Protein AF-A0A8H5FHB3-F1 (afdb_monomer)

Secondary structure (DSSP, 8-state):
---HHHHHHHHHHHHHHHHHHHHHHHHHHHHTTPPPPHHHHHHHHTTT--HHHHHHHHHHHH-SSHHHHHHHHHHHTT---

Radius of gyration: 16.35 Å; Cα contacts (8 Å, |Δi|>4): 27; chains: 1; bounding box: 37×35×41 Å

Foldseek 3Di:
DPPPLVVLVVVVVVLCVVCVVVVVVVVVCVVVVHDDDPVNVVCVVPSVPCVLSVVLSVQCVPDPDNVVSVVVSVVVVVPDD

Sequence (81 aa):
MAPPLEVLKKALSALKKKHRTRAEKLRQKLAKKEKRSEEDEAWLDGEANLVDEERVIDKLGNASDYEREIGRLDEEDVAWP

Solvent-accessible surface area (backbone atoms only — not comparable to full-atom values): 4901 Å² total; per-residue (Å²): 132,77,58,71,66,58,52,50,55,51,50,53,52,52,51,54,56,71,48,39,67,60,53,53,51,51,52,54,38,50,76,69,69,49,83,80,51,71,68,59,48,56,37,50,74,43,86,63,52,53,62,64,64,51,50,52,52,50,53,51,70,71,43,94,50,53,72,66,49,51,64,49,52,68,57,57,75,73,72,70,133

Structure (mmCIF, N/CA/C/O backbone):
data_AF-A0A8H5FHB3-F1
#
_entry.id   AF-A0A8H5FHB3-F1
#
loop_
_atom_site.group_PDB
_atom_site.id
_atom_site.type_symbol
_atom_site.label_atom_id
_atom_site.label_alt_id
_atom_site.label_comp_id
_atom_site.label_asym_id
_atom_site.label_entity_id
_atom_site.label_seq_id
_atom_site.pdbx_PDB_ins_code
_atom_site.Cartn_x
_atom_site.Cartn_y
_atom_site.Cartn_z
_atom_site.occupancy
_atom_site.B_iso_or_equiv
_atom_site.auth_seq_id
_atom_site.auth_comp_id
_atom_site.auth_asym_id
_atom_site.auth_atom_id
_atom_site.pdbx_PDB_model_num
ATOM 1 N N . MET A 1 1 ? 12.694 12.737 -21.610 1.00 45.91 1 MET A N 1
ATOM 2 C CA . MET A 1 1 ? 11.741 11.781 -21.002 1.00 45.91 1 MET A CA 1
ATOM 3 C C . MET A 1 1 ? 12.373 11.245 -19.730 1.00 45.91 1 MET A C 1
ATOM 5 O O . MET A 1 1 ? 13.572 11.003 -19.747 1.00 45.91 1 MET A O 1
ATOM 9 N N . ALA A 1 2 ? 11.628 11.146 -18.627 1.00 52.34 2 ALA A N 1
ATOM 10 C CA . ALA A 1 2 ? 12.133 10.442 -17.446 1.00 52.34 2 ALA A CA 1
ATOM 11 C C . ALA A 1 2 ? 12.225 8.935 -17.762 1.00 52.34 2 ALA A C 1
ATOM 13 O O . ALA A 1 2 ? 11.414 8.467 -18.567 1.00 52.34 2 ALA A O 1
ATOM 14 N N . PRO A 1 3 ? 13.169 8.184 -17.165 1.00 68.06 3 PRO A N 1
ATOM 15 C CA . PRO A 1 3 ? 13.214 6.732 -17.321 1.00 68.06 3 PRO A CA 1
ATOM 16 C C . PRO A 1 3 ? 11.852 6.122 -16.942 1.00 68.06 3 PRO A C 1
ATOM 18 O O . PRO A 1 3 ? 11.246 6.611 -15.983 1.00 68.06 3 PRO A O 1
ATOM 21 N N . PRO A 1 4 ? 11.361 5.078 -17.633 1.00 81.44 4 PRO A N 1
ATOM 22 C CA . PRO A 1 4 ? 10.067 4.447 -17.342 1.00 81.44 4 PRO A CA 1
ATOM 23 C C . PRO A 1 4 ? 9.851 4.136 -15.851 1.00 81.44 4 PRO A C 1
ATOM 25 O O . PRO A 1 4 ? 8.799 4.444 -15.293 1.00 81.44 4 PRO A O 1
ATOM 28 N N . LEU A 1 5 ? 10.895 3.663 -15.167 1.00 85.50 5 LEU A N 1
ATOM 29 C CA . LEU A 1 5 ? 10.878 3.393 -13.730 1.00 85.50 5 LEU A CA 1
ATOM 30 C C . LEU A 1 5 ? 10.606 4.640 -12.865 1.00 85.50 5 LEU A C 1
ATOM 32 O O . LEU A 1 5 ? 9.893 4.567 -11.867 1.00 85.50 5 LEU A O 1
ATOM 36 N N . GLU A 1 6 ? 11.137 5.805 -13.235 1.00 88.25 6 GLU A N 1
ATOM 37 C CA . GLU A 1 6 ? 10.907 7.049 -12.489 1.00 88.25 6 GLU A CA 1
ATOM 38 C C . GLU A 1 6 ? 9.465 7.545 -12.637 1.00 88.25 6 GLU A C 1
ATOM 40 O O . GLU A 1 6 ? 8.917 8.168 -11.722 1.00 88.25 6 GLU A O 1
ATOM 45 N N . VAL A 1 7 ? 8.820 7.249 -13.768 1.00 90.75 7 VAL A N 1
ATOM 46 C CA . VAL A 1 7 ? 7.385 7.502 -13.951 1.00 90.75 7 VAL A CA 1
ATOM 47 C C . VAL A 1 7 ? 6.569 6.576 -13.046 1.00 90.75 7 VAL A C 1
ATOM 49 O O . VAL A 1 7 ? 5.684 7.063 -12.340 1.00 90.75 7 VAL A O 1
ATOM 52 N N . LEU A 1 8 ? 6.911 5.285 -12.987 1.00 90.88 8 LEU A N 1
ATOM 53 C CA . LEU A 1 8 ? 6.247 4.306 -12.115 1.00 90.88 8 LEU A CA 1
ATOM 54 C C . LEU A 1 8 ? 6.387 4.662 -10.628 1.00 90.88 8 LEU A C 1
ATOM 56 O O . LEU A 1 8 ? 5.388 4.720 -9.912 1.00 90.88 8 LEU A O 1
ATOM 60 N N . LYS A 1 9 ? 7.592 5.022 -10.167 1.00 93.00 9 LYS A N 1
ATOM 61 C CA . LYS A 1 9 ? 7.822 5.494 -8.786 1.00 93.00 9 LYS A CA 1
ATOM 62 C C . LYS A 1 9 ? 6.963 6.711 -8.440 1.00 93.00 9 LYS A C 1
ATOM 64 O O . LYS A 1 9 ? 6.393 6.789 -7.348 1.00 93.00 9 LYS A O 1
ATOM 69 N N . LYS A 1 10 ? 6.846 7.672 -9.364 1.00 94.56 10 LYS A N 1
ATOM 70 C CA . LYS A 1 10 ? 5.987 8.854 -9.178 1.00 94.56 10 LYS A CA 1
ATOM 71 C C . LYS A 1 10 ? 4.510 8.477 -9.115 1.00 94.56 10 LYS A C 1
ATOM 73 O O . LYS A 1 10 ? 3.808 8.999 -8.247 1.00 94.56 10 LYS A O 1
ATOM 78 N N . ALA A 1 11 ? 4.054 7.579 -9.986 1.00 93.69 11 ALA A N 1
ATOM 79 C CA . ALA A 1 11 ? 2.678 7.091 -9.995 1.00 93.69 11 ALA A CA 1
ATOM 80 C C . ALA A 1 11 ? 2.328 6.372 -8.683 1.00 93.69 11 ALA A C 1
ATOM 82 O O . ALA A 1 11 ? 1.343 6.734 -8.039 1.00 93.69 11 ALA A O 1
ATOM 83 N N . LEU A 1 12 ? 3.188 5.463 -8.210 1.00 94.88 12 LEU A N 1
ATOM 84 C CA . LEU A 1 12 ? 3.017 4.789 -6.920 1.00 94.88 12 LEU A CA 1
ATOM 85 C C . LEU A 1 12 ? 2.997 5.792 -5.754 1.00 94.88 12 LEU A C 1
ATOM 87 O O . LEU A 1 12 ? 2.158 5.701 -4.859 1.00 94.88 12 LEU A O 1
ATOM 91 N N . SER A 1 13 ? 3.874 6.801 -5.768 1.00 95.88 13 SER A N 1
ATOM 92 C CA . SER A 1 13 ? 3.856 7.864 -4.753 1.00 95.88 13 SER A CA 1
ATOM 93 C C . SER A 1 13 ? 2.535 8.642 -4.749 1.00 95.88 13 SER A C 1
ATOM 95 O O . SER A 1 13 ? 2.001 8.954 -3.681 1.00 95.88 13 SER A O 1
ATOM 97 N N . ALA A 1 14 ? 1.987 8.953 -5.926 1.00 95.75 14 ALA A N 1
ATOM 98 C CA . ALA A 1 14 ? 0.693 9.616 -6.049 1.00 95.75 14 ALA A CA 1
ATOM 99 C C . ALA A 1 14 ? -0.453 8.729 -5.536 1.00 95.75 14 ALA A C 1
ATOM 101 O O . ALA A 1 14 ? -1.319 9.218 -4.808 1.00 95.75 14 ALA A O 1
ATOM 102 N N . LEU A 1 15 ? -0.412 7.428 -5.832 1.00 94.69 15 LEU A N 1
ATOM 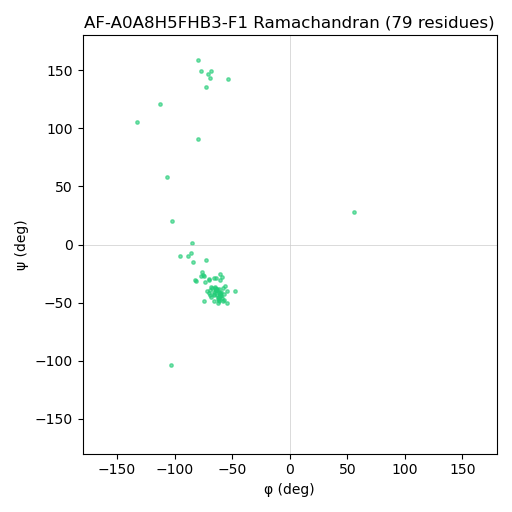103 C CA . LEU A 1 15 ? -1.388 6.459 -5.344 1.00 94.69 15 LEU A CA 1
ATOM 104 C C . LEU A 1 15 ? -1.358 6.371 -3.812 1.00 94.69 15 LEU A C 1
ATOM 106 O O . LEU A 1 15 ? -2.372 6.624 -3.163 1.00 94.69 15 LEU A O 1
ATOM 110 N N . LYS A 1 16 ? -0.180 6.196 -3.198 1.00 95.06 16 LYS A N 1
ATOM 111 C CA . LYS A 1 16 ? -0.026 6.226 -1.728 1.00 95.06 16 LYS A CA 1
ATOM 112 C C . LYS A 1 16 ? -0.583 7.508 -1.104 1.00 95.06 16 LYS A C 1
ATOM 114 O O . LYS A 1 16 ? -1.225 7.464 -0.0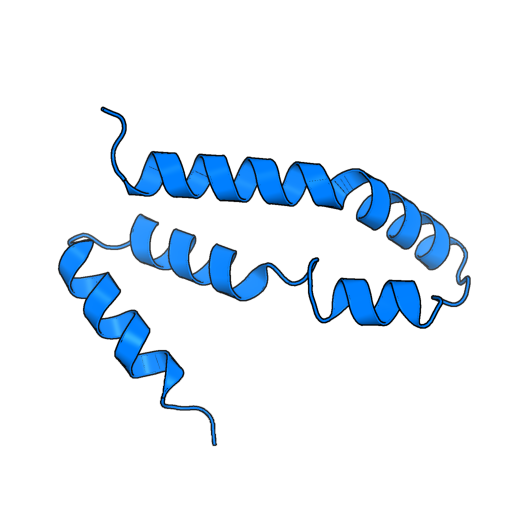55 1.00 95.06 16 LYS A O 1
ATOM 119 N N . LYS A 1 17 ? -0.375 8.663 -1.747 1.00 95.88 17 LYS A N 1
ATOM 120 C CA . LYS A 1 17 ? -0.929 9.947 -1.279 1.00 95.88 17 LYS A CA 1
ATOM 121 C C . LYS A 1 17 ? -2.457 9.966 -1.314 1.00 95.88 17 LYS A C 1
ATOM 123 O O . LYS A 1 17 ? -3.048 10.483 -0.370 1.00 95.88 17 LYS A O 1
ATOM 128 N N . LYS A 1 18 ? -3.086 9.380 -2.338 1.00 94.75 18 LYS A N 1
ATOM 129 C CA . LYS A 1 18 ? -4.552 9.251 -2.435 1.00 94.75 18 LYS A 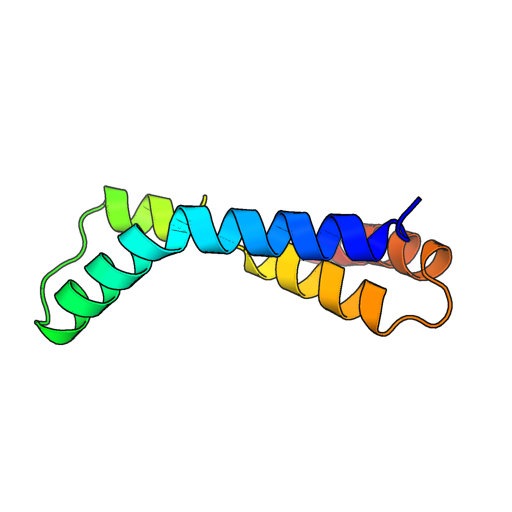CA 1
ATOM 130 C C . LYS A 1 18 ? -5.127 8.465 -1.251 1.00 94.75 18 LYS A C 1
ATOM 132 O O . LYS A 1 18 ? -6.138 8.867 -0.683 1.00 94.75 18 LYS A O 1
ATOM 137 N N . HIS A 1 19 ? -4.450 7.394 -0.836 1.00 94.38 19 HIS A N 1
ATOM 138 C CA . HIS A 1 19 ? -4.899 6.531 0.263 1.00 94.38 19 HIS A CA 1
ATOM 139 C C . HIS A 1 19 ? -4.510 7.048 1.663 1.00 94.38 19 HIS A C 1
ATOM 141 O O . HIS A 1 19 ? -5.091 6.627 2.668 1.00 94.38 19 HIS A O 1
ATOM 147 N N . ARG A 1 20 ? -3.580 8.011 1.751 1.00 94.25 20 ARG A N 1
ATOM 148 C CA . ARG A 1 20 ? -2.982 8.490 3.009 1.00 94.25 20 ARG A CA 1
ATOM 149 C C . ARG A 1 20 ? -4.004 8.948 4.047 1.00 94.25 20 ARG A C 1
ATOM 151 O O . ARG A 1 20 ? -3.941 8.503 5.188 1.00 94.25 20 ARG A O 1
ATOM 158 N N . THR A 1 21 ? -4.949 9.809 3.674 1.00 95.50 21 THR A N 1
ATOM 159 C CA . THR A 1 21 ? -5.921 10.361 4.634 1.00 95.50 21 THR A CA 1
ATOM 160 C C . THR A 1 21 ? -6.817 9.276 5.232 1.00 95.50 21 THR A C 1
ATOM 162 O O . THR A 1 21 ? -7.110 9.312 6.427 1.00 95.50 21 THR A O 1
ATOM 165 N N . ARG A 1 22 ? -7.246 8.292 4.431 1.00 95.06 22 ARG A N 1
ATOM 166 C CA . ARG A 1 22 ? -8.065 7.171 4.920 1.00 95.06 22 ARG A CA 1
ATOM 167 C C . ARG A 1 22 ? -7.243 6.236 5.811 1.00 95.06 22 ARG A C 1
ATOM 169 O O . ARG A 1 22 ? -7.706 5.883 6.893 1.00 95.06 22 ARG A O 1
ATOM 176 N N . ALA A 1 23 ? -5.998 5.947 5.431 1.00 94.50 23 ALA A N 1
ATOM 177 C CA . ALA A 1 23 ? -5.071 5.169 6.252 1.00 94.50 23 ALA A CA 1
ATOM 178 C C . ALA A 1 23 ? -4.778 5.838 7.610 1.00 94.50 23 ALA A C 1
ATOM 180 O O . ALA A 1 23 ? -4.788 5.174 8.646 1.00 94.50 23 ALA A O 1
ATOM 181 N N . GLU A 1 24 ? -4.558 7.156 7.638 1.00 95.81 24 GLU A N 1
ATOM 182 C CA . GLU A 1 24 ? -4.333 7.915 8.877 1.00 95.81 24 GLU A CA 1
ATOM 183 C C . GLU A 1 24 ? -5.556 7.868 9.803 1.00 95.81 24 GLU A C 1
ATOM 185 O O . GLU A 1 24 ? -5.408 7.606 10.999 1.00 95.81 24 GLU A O 1
ATOM 190 N N . LYS A 1 25 ? -6.768 8.031 9.257 1.00 95.12 25 LYS A N 1
ATOM 191 C CA . LYS A 1 25 ? -8.013 7.869 10.026 1.00 95.12 25 LYS A CA 1
ATOM 192 C C . LYS A 1 25 ? -8.133 6.463 10.612 1.00 95.12 25 LYS A C 1
ATOM 194 O O . LYS A 1 25 ? -8.453 6.324 11.790 1.00 95.12 25 LYS A O 1
ATOM 199 N N . LEU A 1 26 ? -7.832 5.426 9.831 1.00 95.06 26 LEU A N 1
ATOM 200 C CA . LEU A 1 26 ? -7.874 4.042 10.309 1.00 95.06 26 LEU A CA 1
ATOM 201 C C . LEU A 1 26 ? -6.861 3.768 11.420 1.00 95.06 26 LEU A C 1
ATOM 203 O O . LEU A 1 26 ? -7.198 3.110 12.402 1.00 95.06 26 LEU A O 1
ATOM 207 N N . ARG A 1 27 ? -5.652 4.329 11.328 1.00 95.31 27 ARG A N 1
ATOM 208 C CA . ARG A 1 27 ? -4.650 4.247 12.402 1.00 95.31 27 ARG A CA 1
ATOM 209 C C . ARG A 1 27 ? -5.123 4.930 13.686 1.00 95.31 27 ARG A C 1
ATOM 211 O O . ARG A 1 27 ? -4.886 4.404 14.769 1.00 95.31 27 ARG A O 1
ATOM 218 N N . GLN A 1 28 ? -5.821 6.063 13.581 1.00 95.88 28 GLN A N 1
ATOM 219 C CA . GLN A 1 28 ? -6.419 6.729 14.744 1.00 95.88 28 GLN A CA 1
ATOM 220 C C . GLN A 1 28 ? -7.534 5.888 15.380 1.00 95.88 28 GLN A C 1
ATOM 222 O O . GLN A 1 28 ? -7.557 5.754 16.603 1.00 95.88 28 GLN A O 1
ATOM 227 N N . LYS A 1 29 ? -8.422 5.288 14.572 1.00 94.62 29 LYS A N 1
ATOM 228 C CA . LYS A 1 29 ? -9.447 4.342 15.056 1.00 94.62 29 LYS A CA 1
ATOM 229 C C . LYS A 1 29 ? -8.803 3.142 15.762 1.00 94.62 29 LYS A C 1
ATOM 231 O O . LYS A 1 29 ? -9.186 2.796 16.877 1.00 94.62 29 LYS A O 1
ATOM 236 N N . LEU A 1 30 ? -7.762 2.564 15.156 1.00 93.81 30 LEU A N 1
ATOM 237 C CA . LEU A 1 30 ? -7.011 1.437 15.713 1.00 93.81 30 LEU A CA 1
ATOM 238 C C . LEU A 1 30 ? -6.363 1.788 17.059 1.00 93.81 30 LEU A C 1
ATOM 240 O O . LEU A 1 30 ? -6.462 1.011 18.005 1.00 93.81 30 LEU A O 1
ATOM 244 N N . ALA A 1 31 ? -5.754 2.973 17.178 1.00 95.50 31 ALA A N 1
ATOM 245 C CA . ALA A 1 31 ? -5.169 3.448 18.435 1.00 95.50 31 ALA A CA 1
ATOM 246 C C . ALA A 1 31 ? -6.213 3.577 19.559 1.00 95.50 31 ALA A C 1
ATOM 248 O O . ALA A 1 31 ? -5.901 3.360 20.729 1.00 95.50 31 ALA A O 1
ATOM 249 N N . LYS A 1 32 ? -7.466 3.876 19.201 1.00 96.12 32 LYS A N 1
ATOM 250 C CA . LYS A 1 32 ? -8.614 3.915 20.118 1.00 96.12 32 LYS A CA 1
ATOM 251 C C . LYS A 1 32 ? -9.271 2.548 20.342 1.00 96.12 32 LYS A C 1
ATOM 253 O O . LYS A 1 32 ? -10.245 2.469 21.083 1.00 96.12 32 LYS A O 1
ATOM 258 N N . LYS A 1 33 ? -8.746 1.477 19.731 1.00 94.75 33 LYS A N 1
ATOM 259 C CA . LYS A 1 33 ? -9.328 0.121 19.729 1.00 94.75 33 LYS A CA 1
ATOM 260 C C . LYS A 1 33 ? -10.768 0.086 19.202 1.00 94.75 33 LYS A C 1
ATOM 262 O O . LYS A 1 33 ? -11.556 -0.778 19.585 1.00 94.75 33 LYS A O 1
ATOM 267 N N . GLU A 1 34 ? -11.118 1.030 18.334 1.00 94.50 34 GLU A N 1
ATOM 268 C CA . GLU A 1 34 ? -12.405 1.028 17.649 1.00 94.50 34 GLU A CA 1
ATOM 269 C C . GLU A 1 34 ? -12.435 -0.100 16.611 1.00 94.50 34 GLU A C 1
ATOM 271 O O . GLU A 1 34 ? -11.417 -0.434 15.997 1.00 94.50 34 GLU A O 1
ATOM 276 N N . LYS A 1 35 ? -13.614 -0.694 16.405 1.00 91.38 35 LYS A N 1
ATOM 277 C CA . LYS A 1 35 ? -13.806 -1.697 15.353 1.00 91.38 35 LYS A CA 1
ATOM 278 C C . LYS A 1 35 ? -13.723 -1.037 13.976 1.00 91.38 35 LYS A C 1
ATOM 280 O O . LYS A 1 35 ? -14.193 0.086 13.786 1.00 91.38 35 LYS A O 1
ATOM 285 N N . ARG A 1 36 ? -13.147 -1.753 13.012 1.00 91.25 36 ARG A N 1
ATOM 286 C CA . ARG A 1 36 ? -13.209 -1.378 11.595 1.00 91.25 36 ARG A CA 1
ATOM 287 C C . ARG A 1 36 ? -14.587 -1.731 11.039 1.00 91.25 36 ARG A C 1
ATOM 289 O O . ARG A 1 36 ? -15.225 -2.661 11.527 1.00 91.25 36 ARG A O 1
ATOM 296 N N . SER A 1 37 ? -15.057 -0.955 10.066 1.00 94.19 37 SER A N 1
ATOM 297 C CA . SER A 1 37 ? -16.226 -1.335 9.273 1.00 94.19 37 SER A CA 1
ATOM 298 C C . SER A 1 37 ? -15.819 -2.345 8.203 1.00 94.19 37 SER A C 1
ATOM 300 O O . SER A 1 37 ? -14.660 -2.378 7.799 1.00 94.19 37 SER A O 1
ATOM 302 N N . GLU A 1 38 ? -16.785 -3.105 7.690 1.00 95.81 38 GLU A N 1
ATOM 303 C CA . GLU A 1 38 ? -16.579 -3.995 6.536 1.00 95.81 38 GLU A CA 1
ATOM 304 C C . GLU A 1 38 ? -16.035 -3.230 5.320 1.00 95.81 38 GLU A C 1
ATOM 306 O O . GLU A 1 38 ? -15.169 -3.719 4.608 1.00 95.81 38 GLU A O 1
ATOM 311 N N . GLU A 1 39 ? -16.473 -1.983 5.123 1.00 95.38 39 GLU A N 1
ATOM 312 C CA . GLU A 1 39 ? -15.959 -1.112 4.062 1.00 95.38 39 GLU A CA 1
ATOM 313 C C . GLU A 1 39 ? -14.472 -0.770 4.250 1.00 95.38 39 GLU A C 1
ATOM 315 O O . GLU A 1 39 ? -13.711 -0.715 3.286 1.00 95.38 39 GLU A O 1
ATOM 320 N N . ASP A 1 40 ? -14.047 -0.532 5.494 1.00 94.75 40 ASP A N 1
ATOM 321 C CA . ASP A 1 40 ? -12.647 -0.261 5.807 1.00 94.75 40 ASP A CA 1
ATOM 322 C C . ASP A 1 40 ? -11.782 -1.521 5.626 1.00 94.75 40 ASP A C 1
ATOM 324 O O . ASP A 1 40 ? -10.617 -1.394 5.262 1.00 94.75 40 ASP A O 1
ATOM 328 N N . GLU A 1 41 ? -12.335 -2.719 5.837 1.00 94.25 41 GLU A N 1
ATOM 329 C CA . GLU A 1 41 ? -11.646 -3.993 5.582 1.00 94.25 41 GLU A CA 1
ATOM 330 C C . GLU A 1 41 ? -11.549 -4.301 4.086 1.00 94.25 41 GLU A C 1
ATOM 332 O O . GLU A 1 41 ? -10.445 -4.492 3.586 1.00 94.25 41 GLU A O 1
ATOM 337 N N . ALA A 1 42 ? -12.651 -4.199 3.341 1.00 96.25 42 ALA A N 1
ATOM 338 C CA . ALA A 1 42 ? -12.647 -4.372 1.888 1.00 96.25 42 ALA A CA 1
ATOM 339 C C . ALA A 1 42 ? -11.691 -3.390 1.188 1.00 96.25 42 ALA A C 1
ATOM 341 O O . ALA A 1 42 ? -11.012 -3.739 0.222 1.00 96.25 42 ALA A O 1
ATOM 342 N N . TRP A 1 43 ? -11.601 -2.155 1.690 1.00 96.38 43 TRP A N 1
ATOM 343 C CA . TRP A 1 43 ? -10.646 -1.176 1.180 1.00 96.38 43 TRP A CA 1
ATOM 344 C C . TRP A 1 43 ? -9.188 -1.538 1.498 1.00 96.38 43 TRP A C 1
ATOM 346 O O . TRP A 1 43 ? -8.317 -1.276 0.671 1.00 96.38 43 TRP A O 1
ATOM 356 N N . LEU A 1 44 ? -8.913 -2.119 2.673 1.00 94.31 44 LEU A N 1
ATOM 357 C CA . LEU A 1 44 ? -7.572 -2.572 3.060 1.00 94.31 44 LEU A CA 1
ATOM 358 C C . LEU A 1 44 ? -7.108 -3.779 2.244 1.00 94.31 44 LEU A C 1
ATOM 360 O O . LEU A 1 44 ? -5.939 -3.814 1.875 1.00 94.31 44 LEU A O 1
ATOM 364 N N . ASP A 1 45 ? -8.009 -4.718 1.963 1.00 93.50 45 ASP A N 1
ATOM 365 C CA . ASP A 1 45 ? -7.700 -5.934 1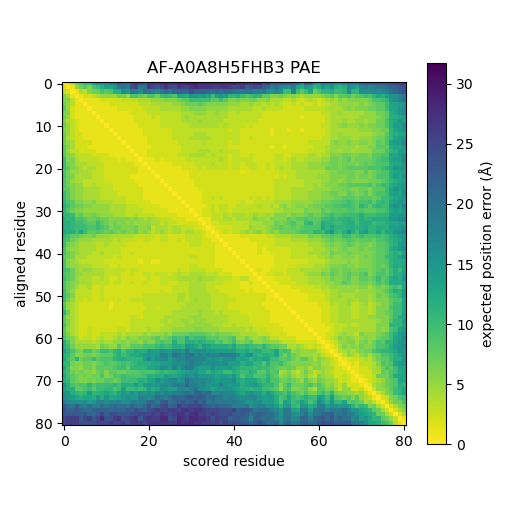.203 1.00 93.50 45 ASP A CA 1
ATOM 366 C C . ASP A 1 45 ? -7.600 -5.666 -0.309 1.00 93.50 45 ASP A C 1
ATOM 368 O O . ASP A 1 45 ? -6.887 -6.372 -1.019 1.00 93.50 45 ASP A O 1
ATOM 372 N N . GLY A 1 46 ? -8.302 -4.635 -0.795 1.00 93.69 46 GLY A N 1
ATOM 373 C CA . GLY A 1 46 ? -8.309 -4.214 -2.193 1.00 93.69 46 GLY A CA 1
ATOM 374 C C . GLY A 1 46 ? -7.466 -2.966 -2.444 1.00 93.69 46 GLY A C 1
ATOM 375 O O . GLY A 1 46 ? -6.246 -3.016 -2.507 1.00 93.69 46 GLY A O 1
ATOM 376 N N . GLU A 1 47 ? -8.123 -1.817 -2.620 1.00 91.69 47 GLU A N 1
ATOM 377 C CA . GLU A 1 47 ? -7.492 -0.606 -3.172 1.00 91.69 47 GLU A CA 1
ATOM 378 C C . GLU A 1 47 ? -6.284 -0.065 -2.389 1.00 91.69 47 GLU A C 1
ATOM 380 O O . GLU A 1 47 ? -5.446 0.632 -2.960 1.00 91.69 47 GLU A O 1
ATOM 385 N N . ALA A 1 48 ? -6.218 -0.290 -1.076 1.00 92.81 48 ALA A N 1
ATOM 386 C CA . ALA A 1 48 ? -5.090 0.158 -0.263 1.00 92.81 48 ALA A CA 1
ATOM 387 C C . ALA A 1 48 ? -3.949 -0.861 -0.193 1.00 92.81 48 ALA A C 1
ATOM 389 O O . ALA A 1 48 ? -2.879 -0.522 0.327 1.00 92.81 48 ALA A O 1
ATOM 390 N N . ASN A 1 49 ? -4.168 -2.082 -0.681 1.00 94.44 49 ASN A N 1
ATOM 391 C CA . ASN A 1 49 ? -3.151 -3.112 -0.751 1.00 94.44 49 ASN A CA 1
ATOM 392 C C . ASN A 1 49 ? -2.258 -2.857 -1.967 1.00 94.44 49 ASN A C 1
ATOM 394 O O . ASN A 1 49 ? -2.546 -3.306 -3.066 1.00 94.44 49 ASN A O 1
ATOM 398 N N . LEU A 1 50 ? -1.185 -2.095 -1.754 1.00 93.81 50 LEU A N 1
ATOM 399 C CA . LEU A 1 50 ? -0.227 -1.727 -2.802 1.00 93.81 50 LEU A CA 1
ATOM 400 C C . LEU A 1 50 ? 1.064 -2.560 -2.745 1.00 93.81 50 LEU A C 1
ATOM 402 O O . LEU A 1 50 ? 2.122 -2.098 -3.179 1.00 93.81 50 LEU A O 1
ATOM 406 N N . VAL A 1 51 ? 1.018 -3.728 -2.095 1.00 91.56 51 VAL A N 1
ATOM 407 C CA . VAL A 1 51 ? 2.207 -4.548 -1.817 1.00 91.56 51 VAL A CA 1
ATOM 408 C C . VAL A 1 51 ? 2.841 -5.048 -3.112 1.00 91.56 51 VAL A C 1
ATOM 410 O O . VAL A 1 51 ? 4.067 -5.012 -3.241 1.00 91.56 51 VAL A O 1
ATOM 413 N N . ASP A 1 52 ? 2.029 -5.453 -4.086 1.00 89.62 52 ASP A N 1
ATOM 414 C CA . ASP A 1 52 ? 2.525 -5.970 -5.359 1.00 89.62 52 ASP A CA 1
ATOM 415 C C . ASP A 1 52 ? 3.170 -4.859 -6.194 1.00 89.62 52 ASP A C 1
ATOM 417 O O . ASP A 1 52 ? 4.290 -5.019 -6.684 1.00 89.62 52 ASP A O 1
ATOM 421 N N . GLU A 1 53 ? 2.553 -3.676 -6.268 1.00 91.38 53 GLU A N 1
ATOM 422 C CA . GLU A 1 53 ? 3.131 -2.524 -6.964 1.00 91.38 53 GLU A CA 1
ATOM 423 C C . GLU A 1 53 ? 4.432 -2.043 -6.308 1.00 91.38 53 GLU A C 1
ATOM 425 O O . GLU A 1 53 ? 5.376 -1.656 -7.004 1.00 91.38 53 GLU A O 1
ATOM 430 N N . GLU A 1 54 ? 4.506 -2.063 -4.972 1.00 92.56 54 GLU A N 1
ATOM 431 C CA . GLU A 1 54 ? 5.740 -1.781 -4.235 1.00 92.56 54 GLU A CA 1
ATOM 432 C C . GLU A 1 54 ? 6.833 -2.804 -4.565 1.00 92.56 54 GLU A C 1
ATOM 434 O O . GLU A 1 54 ? 7.962 -2.407 -4.872 1.00 92.56 54 GLU A O 1
ATOM 439 N N . ARG A 1 55 ? 6.497 -4.099 -4.552 1.00 90.31 55 ARG A N 1
ATOM 440 C CA . AR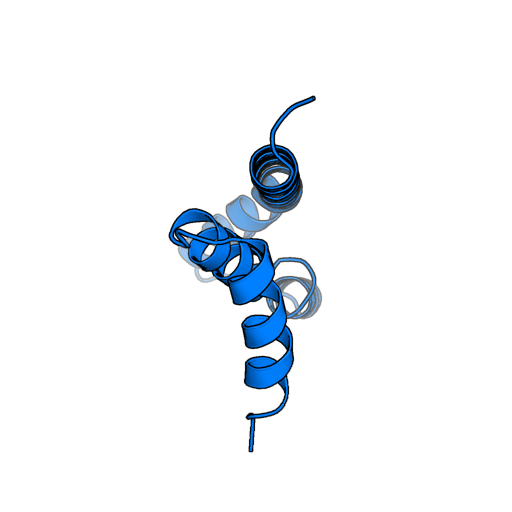G A 1 55 ? 7.426 -5.199 -4.844 1.00 90.31 55 ARG A CA 1
ATOM 441 C C . ARG A 1 55 ? 7.965 -5.124 -6.270 1.00 90.31 55 ARG A C 1
ATOM 443 O O . ARG A 1 55 ? 9.170 -5.273 -6.470 1.00 90.31 55 ARG A O 1
ATOM 450 N N . VAL A 1 56 ? 7.100 -4.878 -7.251 1.00 88.69 56 VAL A N 1
ATOM 451 C CA . VAL A 1 56 ? 7.487 -4.740 -8.662 1.00 88.69 56 VAL A CA 1
ATOM 452 C C . VAL A 1 56 ? 8.444 -3.563 -8.840 1.00 88.69 56 VAL A C 1
ATOM 454 O O . VAL A 1 56 ? 9.512 -3.720 -9.429 1.00 88.69 56 VAL A O 1
ATOM 457 N N . ILE A 1 57 ? 8.116 -2.390 -8.292 1.00 89.75 57 ILE A N 1
ATOM 458 C CA . ILE A 1 57 ? 8.972 -1.202 -8.422 1.00 89.75 57 ILE A CA 1
ATOM 459 C C . ILE A 1 57 ? 10.325 -1.393 -7.727 1.00 89.75 57 ILE A C 1
ATOM 461 O O . ILE A 1 57 ? 11.337 -0.924 -8.254 1.00 89.75 57 ILE A O 1
ATOM 465 N N . ASP A 1 58 ? 10.364 -2.067 -6.577 1.00 88.81 58 ASP A N 1
ATOM 466 C CA . ASP A 1 58 ? 11.614 -2.360 -5.872 1.00 88.81 58 ASP A CA 1
ATOM 467 C C . ASP A 1 58 ? 12.509 -3.317 -6.673 1.00 88.81 58 ASP A C 1
ATOM 469 O O . ASP A 1 58 ? 13.677 -3.012 -6.924 1.00 88.81 58 ASP A O 1
ATOM 473 N N . LYS A 1 59 ? 11.950 -4.4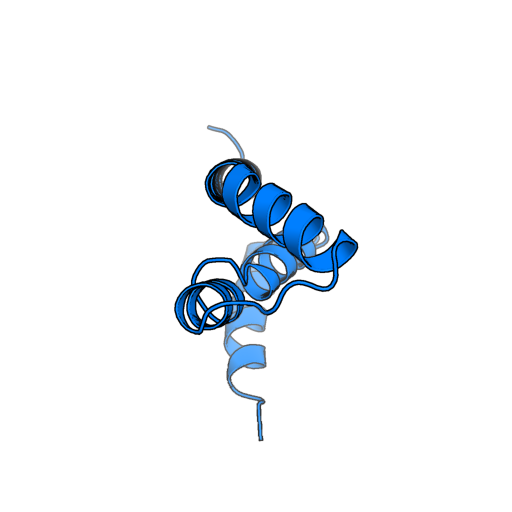24 -7.180 1.00 86.50 59 LYS A N 1
A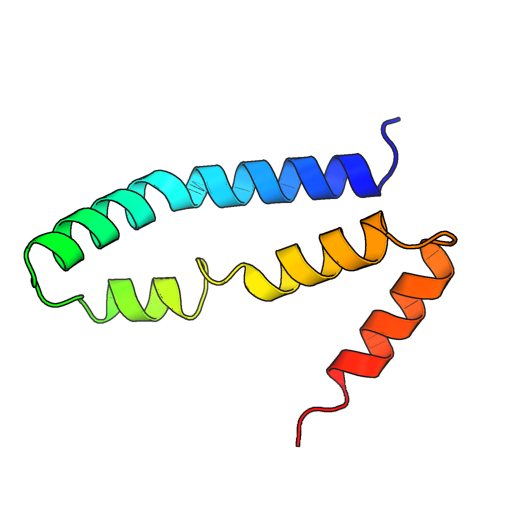TOM 474 C CA . LYS A 1 59 ? 12.683 -5.369 -8.038 1.00 86.50 59 LYS A CA 1
ATOM 475 C C . LYS A 1 59 ? 13.242 -4.696 -9.288 1.00 86.50 59 LYS A C 1
ATOM 477 O O . LYS A 1 59 ? 14.434 -4.803 -9.567 1.00 86.50 59 LYS A O 1
ATOM 482 N N . LEU A 1 60 ? 12.408 -3.932 -9.994 1.00 86.19 60 LEU A N 1
ATOM 483 C CA . LEU A 1 60 ? 12.819 -3.201 -11.195 1.00 86.19 60 LEU A CA 1
ATOM 484 C C . LEU A 1 60 ? 13.846 -2.101 -10.891 1.00 86.19 60 LEU A C 1
ATOM 486 O O . LEU A 1 60 ? 14.666 -1.778 -11.747 1.00 86.19 60 LEU A O 1
ATOM 490 N N . GLY A 1 61 ? 13.819 -1.521 -9.688 1.00 85.50 61 GLY A N 1
ATOM 491 C CA . GLY A 1 61 ? 14.795 -0.526 -9.249 1.00 85.50 61 GLY A CA 1
ATOM 492 C C . GLY A 1 61 ? 16.163 -1.091 -8.892 1.00 85.50 61 GLY A C 1
ATOM 493 O O . GLY A 1 61 ? 17.154 -0.374 -9.027 1.00 85.50 61 GLY A O 1
ATOM 494 N N . ASN A 1 62 ? 16.219 -2.355 -8.480 1.00 83.38 62 ASN A N 1
ATOM 495 C CA . ASN A 1 62 ? 17.457 -3.048 -8.130 1.00 83.38 62 ASN A CA 1
ATOM 496 C C . ASN A 1 62 ? 18.035 -3.874 -9.296 1.00 83.38 62 ASN A C 1
ATOM 498 O O . ASN A 1 62 ? 19.173 -4.343 -9.218 1.00 83.38 62 ASN A O 1
ATOM 502 N N . ALA A 1 63 ? 17.284 -4.046 -10.387 1.00 82.44 63 ALA A N 1
ATOM 503 C CA . ALA A 1 63 ? 17.727 -4.777 -11.566 1.00 82.44 63 ALA A CA 1
ATOM 504 C C . ALA A 1 63 ? 18.780 -3.999 -12.372 1.00 82.44 63 ALA A C 1
ATOM 506 O O . ALA A 1 63 ? 18.632 -2.813 -12.663 1.00 82.44 63 ALA A O 1
ATOM 507 N N . SER A 1 64 ? 19.840 -4.693 -12.796 1.00 74.19 64 SER A N 1
ATOM 508 C CA . SER A 1 64 ? 20.825 -4.142 -13.742 1.00 74.19 64 SER A CA 1
ATOM 509 C C . SER A 1 64 ? 20.304 -4.109 -15.185 1.00 74.19 64 SER A C 1
ATOM 511 O O . SER A 1 64 ? 20.783 -3.313 -15.987 1.00 74.19 64 SER A O 1
ATOM 513 N N . ASP A 1 65 ? 19.329 -4.967 -15.501 1.00 79.31 65 ASP A N 1
ATOM 514 C CA . ASP A 1 65 ? 18.617 -5.036 -16.778 1.00 79.31 65 ASP A CA 1
ATOM 515 C C . ASP A 1 65 ? 17.112 -5.116 -16.499 1.00 79.31 65 ASP A C 1
ATOM 517 O O . ASP A 1 65 ? 16.589 -6.133 -16.040 1.00 79.31 65 ASP A O 1
ATOM 521 N N . TYR A 1 66 ? 16.439 -3.998 -16.744 1.00 71.88 66 TYR A N 1
ATOM 522 C CA . TYR A 1 66 ? 15.025 -3.798 -16.461 1.00 71.88 66 TYR A CA 1
ATOM 523 C C . TYR A 1 66 ? 14.109 -4.657 -17.349 1.00 71.88 66 TYR A C 1
ATOM 525 O O . TYR A 1 66 ? 13.099 -5.162 -16.867 1.00 71.88 66 TYR A O 1
ATOM 533 N N . GLU A 1 67 ? 14.451 -4.857 -18.626 1.00 73.94 67 GLU A N 1
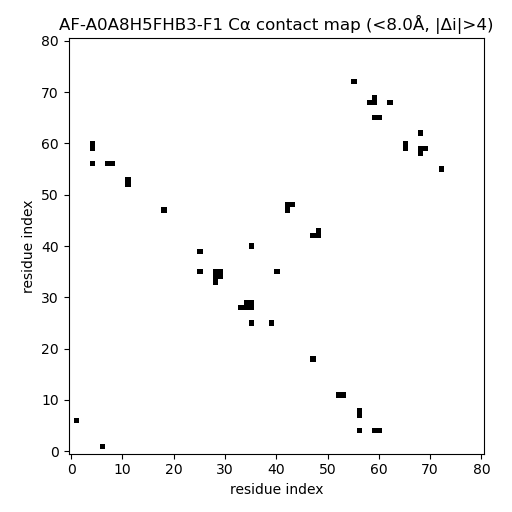ATOM 534 C CA . GLU A 1 67 ? 13.605 -5.609 -19.567 1.00 73.94 67 GLU A CA 1
ATOM 535 C C . GLU A 1 67 ? 13.619 -7.102 -19.245 1.00 73.94 67 GLU A C 1
ATOM 537 O O . GLU A 1 67 ? 12.581 -7.767 -19.254 1.00 73.94 67 GLU A O 1
ATOM 542 N N . ARG A 1 68 ? 14.796 -7.618 -18.880 1.00 76.62 68 ARG A N 1
ATOM 543 C CA . ARG A 1 68 ? 14.951 -9.006 -18.446 1.00 76.62 68 ARG A CA 1
ATOM 544 C C . ARG A 1 68 ? 14.203 -9.300 -17.147 1.00 76.62 68 ARG A C 1
ATOM 546 O O . ARG A 1 68 ? 13.694 -10.406 -16.982 1.00 76.62 68 ARG A O 1
ATOM 553 N N . GLU A 1 69 ? 14.163 -8.344 -16.225 1.00 79.44 69 GLU A N 1
ATOM 554 C CA . GLU A 1 69 ? 13.485 -8.533 -14.942 1.00 79.44 69 GLU A CA 1
ATOM 555 C C . GLU A 1 69 ? 11.957 -8.495 -15.084 1.00 79.44 69 GLU A C 1
ATOM 557 O O . GLU A 1 69 ? 11.278 -9.263 -14.410 1.00 79.44 69 GLU A O 1
ATOM 562 N N . ILE A 1 70 ? 11.410 -7.706 -16.020 1.00 78.00 70 ILE A N 1
ATOM 563 C CA . ILE A 1 70 ? 9.973 -7.753 -16.351 1.00 78.00 70 ILE A CA 1
ATOM 564 C C . ILE A 1 70 ? 9.551 -9.162 -16.775 1.00 78.00 70 ILE A C 1
ATOM 566 O O . ILE A 1 70 ? 8.578 -9.683 -16.243 1.00 78.00 70 ILE A O 1
ATOM 570 N N . GLY A 1 71 ? 10.299 -9.805 -17.678 1.00 74.44 71 GLY A N 1
ATOM 571 C CA . GLY A 1 71 ? 9.947 -11.149 -18.153 1.00 74.44 71 GLY A CA 1
ATOM 572 C C . GLY A 1 71 ? 9.917 -12.212 -17.047 1.00 74.44 71 GLY A C 1
ATOM 573 O O . GLY A 1 71 ? 9.190 -13.189 -17.158 1.00 74.44 71 GLY A O 1
ATOM 574 N N . ARG A 1 72 ? 10.671 -12.012 -15.958 1.00 77.06 72 ARG A N 1
ATOM 575 C CA . ARG A 1 72 ? 10.673 -12.909 -14.790 1.00 77.06 72 ARG A CA 1
ATOM 576 C C . ARG A 1 72 ? 9.520 -12.648 -13.831 1.00 77.06 72 ARG A C 1
ATOM 578 O O . ARG A 1 72 ? 9.079 -13.576 -13.161 1.00 77.06 72 ARG A O 1
ATOM 585 N N . LEU A 1 73 ? 9.055 -11.402 -13.742 1.00 74.19 73 LEU A N 1
ATOM 586 C CA . LEU A 1 73 ? 7.898 -11.051 -12.919 1.00 74.19 73 LEU A CA 1
ATOM 587 C C . LEU A 1 73 ? 6.641 -11.783 -13.404 1.00 74.19 73 LEU A C 1
ATOM 589 O O . LEU A 1 73 ? 5.930 -12.343 -12.578 1.00 74.19 73 LEU A O 1
ATOM 593 N N . ASP A 1 74 ? 6.447 -11.874 -14.722 1.00 67.06 74 ASP A N 1
ATOM 594 C CA . ASP A 1 74 ? 5.322 -12.604 -15.325 1.00 67.06 74 ASP A CA 1
ATOM 595 C C . ASP A 1 74 ? 5.358 -14.118 -15.027 1.00 67.06 74 ASP A C 1
ATOM 597 O O . ASP A 1 74 ? 4.314 -14.761 -14.959 1.00 67.06 74 ASP A O 1
ATOM 601 N N . GLU A 1 75 ? 6.545 -14.706 -14.836 1.00 64.94 75 GLU A N 1
ATOM 602 C CA . GLU A 1 75 ? 6.706 -16.136 -14.531 1.00 64.94 75 GLU A CA 1
ATOM 603 C C . GLU A 1 75 ? 6.482 -16.456 -13.041 1.00 64.94 75 GLU A C 1
ATOM 605 O O . GLU A 1 75 ? 6.000 -17.541 -12.707 1.00 64.94 75 GLU A O 1
ATOM 610 N N . GLU A 1 76 ? 6.803 -15.525 -12.134 1.00 62.47 76 GLU A N 1
ATOM 611 C CA . GLU A 1 76 ? 6.649 -15.718 -10.684 1.00 62.47 76 GLU A CA 1
ATOM 612 C C . GLU A 1 76 ? 5.190 -15.620 -10.201 1.00 62.47 76 GLU A C 1
ATOM 614 O O . GLU A 1 76 ? 4.849 -16.266 -9.209 1.00 62.47 76 GLU A O 1
ATOM 619 N N . ASP A 1 77 ? 4.317 -14.892 -10.906 1.00 56.78 77 ASP A N 1
ATOM 620 C CA . ASP A 1 77 ? 2.884 -14.790 -10.569 1.00 56.78 77 ASP A CA 1
ATOM 621 C C . ASP A 1 77 ? 2.088 -16.076 -10.878 1.00 56.78 77 ASP A C 1
ATOM 623 O O . ASP A 1 77 ? 0.974 -16.262 -10.386 1.00 56.78 77 ASP A O 1
ATOM 627 N N . VAL A 1 78 ? 2.662 -17.016 -11.641 1.00 50.44 78 VAL A N 1
ATOM 628 C CA . VAL A 1 78 ? 2.038 -18.318 -11.967 1.00 50.44 78 VAL A CA 1
ATOM 629 C C . VAL A 1 78 ? 2.312 -19.378 -10.885 1.00 50.44 78 VAL A C 1
ATOM 631 O O . VAL A 1 78 ? 1.746 -20.471 -10.913 1.00 50.44 78 VAL A O 1
ATOM 634 N N . ALA A 1 79 ? 3.166 -19.073 -9.905 1.00 43.53 79 ALA A N 1
ATOM 635 C CA . ALA A 1 79 ? 3.591 -20.001 -8.862 1.00 43.53 79 ALA A CA 1
ATOM 636 C C . ALA A 1 79 ? 2.957 -19.674 -7.498 1.00 43.53 79 ALA A C 1
ATOM 638 O O . ALA A 1 79 ? 3.660 -19.472 -6.508 1.00 43.53 79 ALA A O 1
ATOM 639 N N . TRP A 1 80 ? 1.625 -19.661 -7.427 1.00 36.75 80 TRP A N 1
ATOM 640 C CA . TRP A 1 80 ? 0.907 -19.790 -6.155 1.00 36.75 80 TRP A CA 1
ATOM 641 C C . TRP A 1 80 ? 0.151 -21.132 -6.140 1.00 36.75 80 TRP A C 1
ATOM 643 O O . TRP A 1 80 ? -0.624 -21.373 -7.066 1.00 36.75 80 TRP A O 1
ATOM 653 N N . PRO A 1 81 ? 0.404 -22.042 -5.176 1.00 42.72 81 PRO A N 1
ATOM 654 C CA . PRO A 1 81 ? -0.390 -23.261 -5.010 1.00 42.72 81 PRO A CA 1
ATOM 655 C C . PRO A 1 81 ? -1.825 -22.980 -4.546 1.00 42.72 81 PRO A C 1
ATOM 657 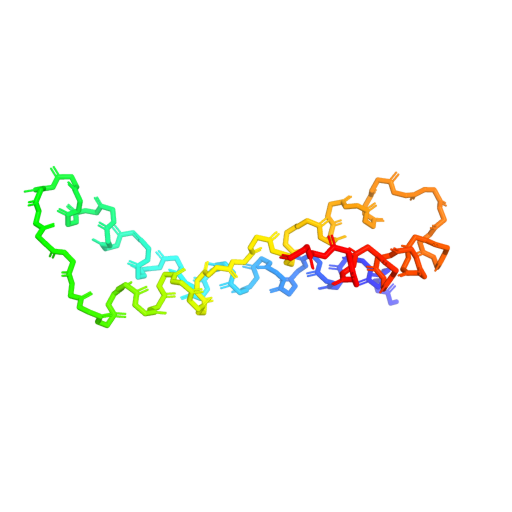O O . PRO A 1 81 ? -2.049 -21.957 -3.855 1.00 42.72 81 PRO A O 1
#

Nearest PDB structures (foldseek):
  6c48-assembly1_A  TM=5.816E-01  e=9.115E+00  Homo sapiens

pLDDT: mean 85.26, std 14.52, range [36.75, 96.38]

Mean predicted aligned error: 6.85 Å

Organism: NCBI:txid2823264